Protein AF-A0A5K1AYQ1-F1 (afdb_monomer_lite)

Structure (mmCIF, N/CA/C/O backbone):
data_AF-A0A5K1AYQ1-F1
#
_entry.id   AF-A0A5K1AYQ1-F1
#
loop_
_atom_site.group_PDB
_atom_site.id
_atom_site.type_symbol
_atom_site.label_atom_id
_atom_site.label_alt_id
_atom_site.label_comp_id
_atom_site.label_asym_id
_atom_site.label_entity_id
_atom_site.label_seq_id
_atom_site.pdbx_PDB_ins_code
_atom_site.Cartn_x
_atom_site.Cartn_y
_atom_site.Cartn_z
_atom_site.occupancy
_atom_site.B_iso_or_equiv
_atom_site.auth_seq_id
_atom_site.auth_comp_id
_atom_site.auth_asym_id
_atom_site.auth_atom_id
_atom_site.pdbx_PDB_model_num
ATOM 1 N N . GLU A 1 1 ? -1.027 29.077 8.031 1.00 42.25 1 GLU A N 1
ATOM 2 C CA . GLU A 1 1 ? -2.245 28.344 7.640 1.00 42.25 1 GLU A CA 1
ATOM 3 C C . GLU A 1 1 ? -2.001 26.873 7.946 1.00 42.25 1 GLU A C 1
ATOM 5 O O . GLU A 1 1 ? -1.036 26.312 7.438 1.00 42.25 1 GLU A O 1
ATOM 10 N N . GLU A 1 2 ? -2.736 26.301 8.897 1.00 51.75 2 GLU A N 1
ATOM 11 C CA . GLU A 1 2 ? -2.506 24.935 9.379 1.00 51.75 2 GLU A CA 1
ATOM 12 C C . GLU A 1 2 ? -3.206 23.950 8.435 1.00 51.75 2 GLU A C 1
ATOM 14 O O . GLU A 1 2 ? -4.430 23.939 8.306 1.00 51.75 2 GLU A O 1
ATOM 19 N N . LYS A 1 3 ? -2.416 23.174 7.690 1.00 56.16 3 LYS A N 1
ATOM 20 C CA . LYS A 1 3 ? -2.921 22.235 6.688 1.00 56.16 3 LYS A CA 1
ATOM 21 C C . LYS A 1 3 ? -3.512 21.028 7.415 1.00 56.16 3 LYS A C 1
ATOM 23 O O . LYS A 1 3 ? -2.765 20.155 7.844 1.00 56.16 3 LYS A O 1
ATOM 28 N N . ILE A 1 4 ? -4.839 20.984 7.554 1.00 60.31 4 ILE A N 1
ATOM 29 C CA . ILE A 1 4 ? -5.539 19.833 8.140 1.00 60.31 4 ILE A CA 1
ATOM 30 C C . ILE A 1 4 ? -5.123 18.578 7.350 1.00 60.31 4 ILE A C 1
ATOM 32 O O . ILE A 1 4 ? -5.293 18.555 6.123 1.00 60.31 4 ILE A O 1
ATOM 36 N N . PRO A 1 5 ? -4.538 17.555 7.998 1.00 65.94 5 PRO A N 1
ATOM 37 C CA . PRO A 1 5 ? -4.111 16.354 7.302 1.00 65.94 5 PRO A CA 1
ATOM 38 C C . PRO A 1 5 ? -5.338 15.692 6.679 1.00 65.94 5 PRO A C 1
ATOM 40 O O . PRO A 1 5 ? -6.339 15.454 7.351 1.00 65.94 5 PRO A O 1
ATOM 43 N N . ARG A 1 6 ? -5.279 15.419 5.373 1.00 75.56 6 ARG A N 1
ATOM 44 C CA . ARG A 1 6 ? -6.321 14.647 4.692 1.00 75.56 6 ARG A CA 1
ATOM 45 C C . ARG A 1 6 ? -6.210 13.201 5.183 1.00 75.56 6 ARG A C 1
ATOM 47 O O . ARG A 1 6 ? -5.187 12.581 4.899 1.00 75.56 6 ARG A O 1
ATOM 54 N N . PRO A 1 7 ? -7.208 12.666 5.910 1.00 83.25 7 PRO A N 1
ATOM 55 C CA . PRO A 1 7 ? -7.110 11.323 6.470 1.00 83.25 7 PRO A CA 1
ATOM 56 C C . PRO A 1 7 ? -7.163 10.257 5.373 1.00 83.25 7 PRO A C 1
ATOM 58 O O . PRO A 1 7 ? -6.528 9.227 5.510 1.00 83.25 7 PRO A O 1
ATOM 61 N N . LEU A 1 8 ? -7.855 10.507 4.258 1.00 92.75 8 LEU A N 1
ATOM 62 C CA . LEU A 1 8 ? -7.895 9.607 3.105 1.00 92.75 8 LEU A CA 1
ATOM 63 C C . LEU A 1 8 ? -6.750 9.919 2.129 1.00 92.75 8 LEU A C 1
ATOM 65 O O . LEU A 1 8 ? -6.668 11.038 1.618 1.00 92.75 8 LEU A O 1
ATOM 69 N N . ILE A 1 9 ? -5.916 8.920 1.839 1.00 93.50 9 ILE A N 1
ATOM 70 C CA . ILE A 1 9 ? -4.785 9.014 0.906 1.00 93.50 9 ILE A CA 1
ATOM 71 C C . ILE A 1 9 ? -5.228 8.573 -0.490 1.00 93.50 9 ILE A C 1
ATOM 73 O O . ILE A 1 9 ? -5.065 9.313 -1.460 1.00 93.50 9 ILE A O 1
ATOM 77 N N . TYR A 1 10 ? -5.817 7.378 -0.594 1.00 92.50 10 TYR A N 1
ATOM 78 C CA . TYR A 1 10 ? -6.205 6.788 -1.874 1.00 92.50 10 TYR A CA 1
ATOM 79 C C . TYR A 1 10 ? -7.379 5.817 -1.729 1.00 92.50 10 TYR A C 1
ATOM 81 O O . TYR A 1 10 ? -7.580 5.223 -0.673 1.00 92.50 10 TYR A O 1
ATOM 89 N N . SER A 1 11 ? -8.161 5.637 -2.796 1.00 94.44 11 SER A N 1
ATOM 90 C CA . SER A 1 11 ? -9.247 4.653 -2.868 1.00 94.44 11 SER A CA 1
ATOM 91 C C . SER A 1 11 ? -9.013 3.686 -4.022 1.00 94.44 11 SER A C 1
ATOM 93 O O . SER A 1 11 ? -9.015 4.080 -5.187 1.00 94.44 11 SER A O 1
ATOM 95 N N . TYR A 1 12 ? -8.863 2.409 -3.694 1.00 94.69 12 TYR A N 1
ATOM 96 C CA . TYR A 1 12 ? -8.701 1.327 -4.652 1.00 94.69 12 TYR A CA 1
ATOM 97 C C . TYR A 1 12 ? -10.075 0.839 -5.117 1.00 94.69 12 TYR A C 1
ATOM 99 O O . TYR A 1 12 ? -10.973 0.599 -4.307 1.00 94.69 12 TYR A O 1
ATOM 107 N N . ARG A 1 13 ? -10.247 0.741 -6.440 1.00 94.94 13 ARG A N 1
ATOM 108 C CA . ARG A 1 13 ? -11.504 0.299 -7.074 1.00 94.94 13 ARG A CA 1
ATOM 109 C C . ARG A 1 13 ? -11.323 -0.798 -8.122 1.00 94.94 13 ARG A C 1
ATOM 111 O O . ARG A 1 13 ? -12.274 -1.516 -8.394 1.00 94.94 13 ARG A O 1
ATOM 118 N N . ASN A 1 14 ? -10.127 -0.912 -8.702 1.00 92.62 14 ASN A N 1
ATOM 119 C CA . ASN A 1 14 ? -9.880 -1.793 -9.847 1.00 92.62 14 ASN A CA 1
ATOM 120 C C . ASN A 1 14 ? -9.323 -3.155 -9.412 1.00 92.62 14 ASN A C 1
ATOM 122 O O . ASN A 1 14 ? -9.925 -4.181 -9.695 1.00 92.62 14 ASN A O 1
ATOM 126 N N . ALA A 1 15 ? -8.178 -3.160 -8.719 1.00 89.56 15 ALA A N 1
ATOM 127 C CA . ALA A 1 15 ? -7.506 -4.395 -8.304 1.00 89.56 15 ALA A CA 1
ATOM 128 C C . ALA A 1 15 ? -8.114 -5.005 -7.029 1.00 89.56 15 ALA A C 1
ATOM 130 O O . ALA A 1 15 ? -8.179 -6.220 -6.884 1.00 89.56 15 ALA A O 1
ATOM 131 N N . PHE A 1 16 ? -8.568 -4.158 -6.106 1.00 88.50 16 PHE A N 1
ATOM 132 C CA . PHE A 1 16 ? -9.272 -4.554 -4.891 1.00 88.50 16 PHE A CA 1
ATOM 133 C C . PHE A 1 16 ? -10.156 -3.402 -4.406 1.00 88.50 16 PHE A C 1
ATOM 135 O O . PHE A 1 16 ? -9.934 -2.245 -4.769 1.00 88.50 16 PHE A O 1
ATOM 142 N N . SER A 1 17 ? -11.160 -3.726 -3.591 1.00 94.75 17 SER A N 1
ATOM 143 C CA . SER A 1 17 ? -12.060 -2.751 -2.970 1.00 94.75 17 SER A CA 1
ATOM 144 C C . SER A 1 17 ? -11.519 -2.350 -1.600 1.00 94.75 17 SER A C 1
ATOM 146 O O . SER A 1 17 ? -11.619 -3.120 -0.647 1.00 94.75 17 SER A O 1
ATOM 148 N N . GLY A 1 18 ? -10.953 -1.148 -1.488 1.00 95.06 18 GLY A N 1
ATOM 149 C CA . GLY A 1 18 ? -10.360 -0.671 -0.238 1.00 95.06 18 GLY A CA 1
ATOM 150 C C . GLY A 1 18 ? -9.840 0.760 -0.321 1.00 95.06 18 GLY A C 1
ATOM 151 O O . GLY A 1 18 ? -10.017 1.446 -1.327 1.00 95.06 18 GLY A O 1
ATOM 152 N N . PHE A 1 19 ? -9.188 1.231 0.740 1.00 94.94 19 PHE A N 1
ATOM 153 C CA . PHE A 1 19 ? -8.587 2.563 0.785 1.00 94.94 19 PHE A CA 1
ATOM 154 C C . PHE A 1 19 ? -7.337 2.591 1.670 1.00 94.94 19 PHE A C 1
ATOM 156 O O . PHE A 1 19 ? -7.221 1.797 2.599 1.00 94.94 19 PHE A O 1
ATOM 163 N N . ALA A 1 20 ? -6.436 3.530 1.382 1.00 94.94 20 ALA A N 1
ATOM 164 C CA . ALA A 1 20 ? -5.306 3.885 2.236 1.00 94.94 20 ALA A CA 1
ATOM 165 C C . ALA A 1 20 ? -5.626 5.192 2.971 1.00 94.94 20 ALA A C 1
ATOM 167 O O . ALA A 1 20 ? -6.154 6.135 2.368 1.00 94.94 20 ALA A O 1
ATOM 168 N N . ALA A 1 21 ? -5.335 5.248 4.269 1.00 95.19 21 ALA A N 1
ATOM 169 C CA . ALA A 1 21 ? -5.656 6.387 5.118 1.00 95.19 21 ALA A CA 1
ATOM 170 C C . ALA A 1 21 ? -4.651 6.548 6.266 1.00 95.19 21 ALA A C 1
ATOM 172 O O . ALA A 1 21 ? -4.153 5.559 6.798 1.00 95.19 21 ALA A O 1
ATOM 173 N N . HIS A 1 22 ? -4.412 7.790 6.685 1.00 95.06 22 HIS A N 1
ATOM 174 C CA . HIS A 1 22 ? -3.766 8.078 7.961 1.00 95.06 22 HIS A CA 1
ATOM 175 C C . HIS A 1 22 ? -4.788 7.913 9.081 1.00 95.06 22 HIS A C 1
ATOM 177 O O . HIS A 1 22 ? -5.779 8.642 9.137 1.00 95.06 22 HIS A O 1
ATOM 183 N N . LEU A 1 23 ? -4.531 6.951 9.960 1.00 93.69 23 LEU A N 1
ATOM 184 C CA . LEU A 1 23 ? -5.380 6.609 11.091 1.00 93.69 23 LEU A C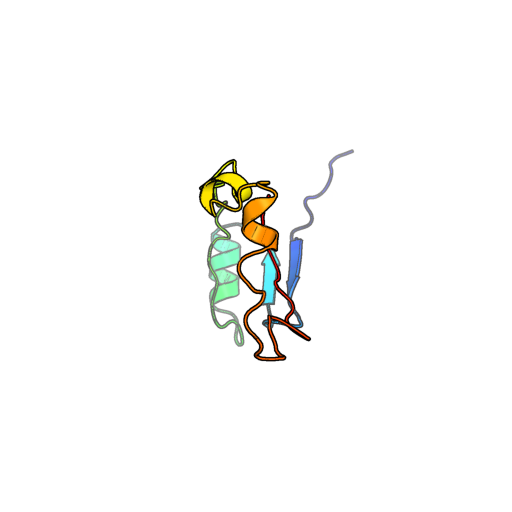A 1
ATOM 185 C C . LEU A 1 23 ? -4.498 6.425 12.321 1.00 93.69 23 LEU A C 1
ATOM 187 O O . LEU A 1 23 ? -3.400 5.875 12.231 1.00 93.69 23 LEU A O 1
ATOM 191 N N . SER A 1 24 ? -4.998 6.842 13.475 1.00 95.25 24 SER A N 1
ATOM 192 C CA . SER A 1 24 ? -4.454 6.389 14.751 1.00 95.25 24 SER A CA 1
ATOM 193 C C . SER A 1 24 ? -4.716 4.892 14.951 1.00 95.25 24 SER A C 1
ATOM 195 O O . SER A 1 24 ? -5.616 4.304 14.343 1.00 95.25 24 SER A O 1
ATOM 197 N N . GLU A 1 25 ? -3.961 4.261 15.849 1.00 95.56 25 GLU A N 1
ATOM 198 C CA . GLU A 1 25 ? -4.144 2.840 16.172 1.00 95.56 25 GLU A CA 1
ATOM 199 C C . GLU A 1 25 ? -5.570 2.530 16.655 1.00 95.56 25 GLU A C 1
ATOM 201 O O . GLU A 1 25 ? -6.147 1.496 16.309 1.00 95.56 25 GLU A O 1
ATOM 206 N N . THR A 1 26 ? -6.175 3.446 17.416 1.00 97.19 26 THR A N 1
ATOM 207 C CA . THR A 1 26 ? -7.542 3.294 17.927 1.00 97.19 26 THR A CA 1
ATOM 208 C C . THR A 1 26 ? -8.579 3.382 16.809 1.00 97.19 26 THR A C 1
ATOM 210 O O . THR A 1 26 ? -9.518 2.582 16.784 1.00 97.19 26 THR A O 1
ATOM 213 N N . GLU A 1 27 ? -8.402 4.294 15.851 1.00 95.75 27 GLU A N 1
ATOM 214 C CA . GLU A 1 27 ? -9.258 4.403 14.666 1.00 95.75 27 GLU A CA 1
ATOM 215 C C . GLU A 1 27 ? -9.130 3.174 13.762 1.00 95.75 27 GLU A C 1
ATOM 217 O O . GLU A 1 27 ? -10.146 2.622 13.331 1.00 95.75 27 GLU A O 1
ATOM 222 N N . ALA A 1 28 ? -7.905 2.695 13.527 1.00 96.50 28 ALA A N 1
ATOM 223 C CA . ALA A 1 28 ? -7.653 1.481 12.755 1.00 96.50 28 ALA A CA 1
ATOM 224 C C . ALA A 1 28 ? -8.328 0.257 13.400 1.00 96.50 28 ALA A C 1
ATOM 226 O O . ALA A 1 28 ? -9.040 -0.491 12.724 1.00 96.50 28 ALA A O 1
ATOM 227 N N . ALA A 1 29 ? -8.201 0.096 14.722 1.00 97.44 29 ALA A N 1
ATOM 228 C CA . ALA A 1 29 ? -8.851 -0.980 15.469 1.00 97.44 29 ALA A CA 1
ATOM 229 C C . ALA A 1 29 ? -10.387 -0.875 15.464 1.00 97.44 29 ALA A C 1
ATOM 231 O O . ALA A 1 29 ? -11.081 -1.895 15.473 1.00 97.44 29 ALA A O 1
ATOM 232 N N . ALA A 1 30 ? -10.938 0.342 15.450 1.00 97.50 30 ALA A N 1
ATOM 233 C CA . ALA A 1 30 ? -12.376 0.560 15.330 1.00 97.50 30 ALA A CA 1
ATOM 234 C C . ALA A 1 30 ? -12.891 0.210 13.925 1.00 97.50 30 ALA A C 1
ATOM 236 O O . ALA A 1 30 ? -13.941 -0.422 13.794 1.00 97.50 30 ALA A O 1
ATOM 237 N N . ILE A 1 31 ? -12.151 0.577 12.874 1.00 96.12 31 ILE A N 1
ATOM 238 C CA . ILE A 1 31 ? -12.495 0.255 11.482 1.00 96.12 31 ILE A CA 1
ATOM 239 C C . ILE A 1 31 ? -12.413 -1.249 11.231 1.00 96.12 31 ILE A C 1
ATOM 241 O O . ILE A 1 31 ? -13.325 -1.793 10.617 1.00 96.12 3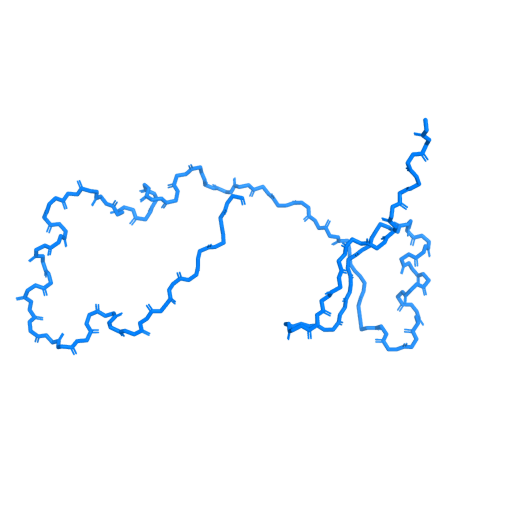1 ILE A O 1
ATOM 245 N N . ALA A 1 32 ? -11.404 -1.937 11.771 1.00 97.06 32 ALA A N 1
ATOM 246 C CA . ALA A 1 32 ? -11.251 -3.388 11.635 1.00 97.06 32 ALA A CA 1
ATOM 247 C C . ALA A 1 32 ? -12.466 -4.191 12.141 1.00 97.06 32 ALA A C 1
ATOM 249 O O . ALA A 1 32 ? -12.681 -5.320 11.715 1.00 97.06 32 ALA A O 1
ATOM 250 N N . LYS A 1 33 ? -13.279 -3.611 13.035 1.00 97.75 33 LYS A N 1
ATOM 251 C CA . LYS A 1 33 ? -14.495 -4.235 13.585 1.00 97.75 33 LYS A CA 1
ATOM 252 C C . LYS A 1 33 ? -15.764 -3.917 12.789 1.00 97.75 33 LYS A C 1
ATOM 254 O O . LYS A 1 33 ? -16.832 -4.427 13.130 1.00 97.75 33 LYS A O 1
ATOM 259 N N . LYS A 1 34 ? -15.701 -3.043 11.778 1.00 97.44 34 LYS A N 1
ATOM 260 C CA . LYS A 1 34 ? -16.883 -2.658 10.997 1.00 97.44 34 LYS A CA 1
ATOM 261 C C . LYS A 1 34 ? -17.315 -3.808 10.076 1.00 97.44 34 LYS A C 1
ATOM 263 O O . LYS A 1 34 ? -16.469 -4.394 9.402 1.00 97.44 34 LYS A O 1
ATOM 268 N N . PRO A 1 35 ? -18.626 -4.095 9.976 1.00 97.62 35 PRO A N 1
ATOM 269 C CA . PRO A 1 35 ? -19.137 -5.044 8.994 1.00 97.62 35 PRO A CA 1
ATOM 270 C C . PRO A 1 35 ? -18.679 -4.679 7.577 1.00 97.62 35 PRO A C 1
ATOM 272 O O . PRO A 1 35 ? -18.749 -3.516 7.182 1.00 97.62 35 PRO A O 1
ATOM 275 N N . GLY A 1 36 ? -18.214 -5.673 6.821 1.00 95.12 36 GLY A N 1
ATOM 276 C CA . GLY A 1 36 ? -17.720 -5.493 5.452 1.00 95.12 36 GLY A CA 1
ATOM 277 C C . GLY A 1 36 ? -16.234 -5.137 5.336 1.00 95.12 3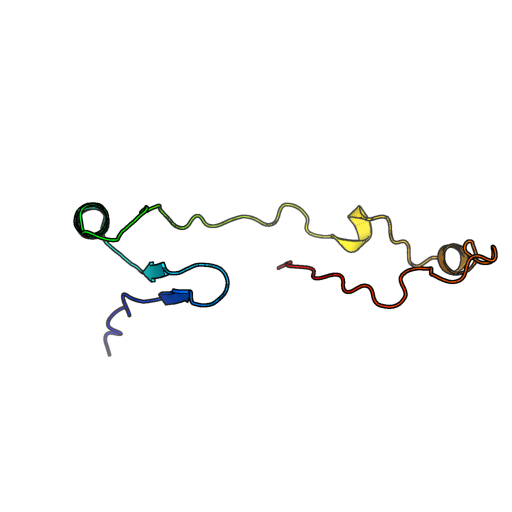6 GLY A C 1
ATOM 278 O O . GLY A 1 36 ? -15.706 -5.156 4.227 1.00 95.12 36 GLY A O 1
ATOM 279 N N . VAL A 1 37 ? -15.537 -4.866 6.445 1.00 96.81 37 VAL A N 1
ATOM 280 C CA . VAL A 1 37 ? -14.073 -4.742 6.444 1.00 96.81 37 VAL A CA 1
ATOM 281 C C . VAL A 1 37 ? -13.458 -6.134 6.541 1.00 96.81 37 VAL A C 1
ATOM 283 O O . VAL A 1 37 ? -13.672 -6.846 7.517 1.00 96.81 37 VAL A O 1
ATOM 286 N N . VAL A 1 38 ? -12.706 -6.525 5.511 1.00 96.50 38 VAL A N 1
ATOM 287 C CA . VAL A 1 38 ? -12.062 -7.847 5.445 1.00 96.50 38 VAL A CA 1
ATOM 288 C C . VAL A 1 38 ? -10.773 -7.878 6.268 1.00 96.50 38 VAL A C 1
ATOM 290 O O . VAL A 1 38 ? -10.526 -8.834 6.996 1.00 96.50 38 VAL A O 1
ATOM 293 N N . SER A 1 39 ? -9.954 -6.828 6.178 1.00 95.31 39 SER A N 1
ATOM 294 C CA . SER A 1 39 ? -8.685 -6.716 6.901 1.00 95.31 39 SER A CA 1
ATOM 295 C C . SER A 1 39 ? -8.236 -5.261 7.007 1.00 95.31 39 SER A C 1
ATOM 297 O O . SER A 1 39 ? -8.511 -4.464 6.111 1.00 95.31 39 SER A O 1
ATOM 299 N N . VAL A 1 40 ? -7.488 -4.944 8.063 1.00 96.75 40 VAL A N 1
ATOM 300 C CA . VAL A 1 40 ? -6.775 -3.671 8.232 1.00 96.75 40 VAL A C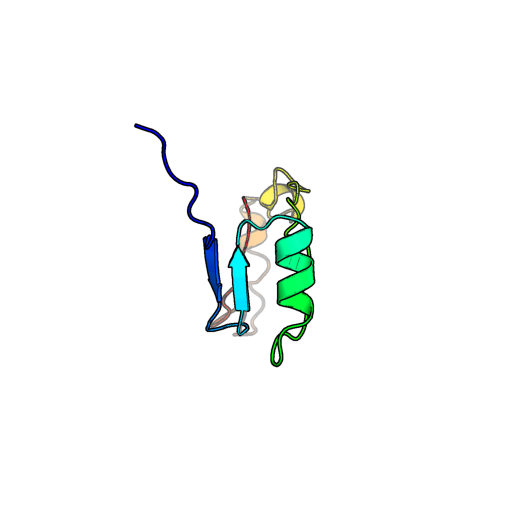A 1
ATOM 301 C C . VAL A 1 40 ? -5.337 -3.999 8.608 1.00 96.75 40 VAL A C 1
ATOM 303 O O . VAL A 1 40 ? -5.113 -4.804 9.510 1.00 96.75 40 VAL A O 1
ATOM 306 N N . PHE A 1 41 ? -4.376 -3.396 7.918 1.00 95.75 41 PHE A N 1
ATOM 307 C CA . PHE A 1 41 ? -2.951 -3.585 8.171 1.00 95.75 41 PHE A CA 1
ATOM 308 C C . PHE A 1 41 ? -2.196 -2.263 7.969 1.00 95.75 41 PHE A C 1
ATOM 310 O O . PHE A 1 41 ? -2.667 -1.417 7.204 1.00 95.75 41 PHE A O 1
ATOM 317 N N . PRO A 1 42 ? -1.060 -2.058 8.663 1.00 95.50 42 PRO A N 1
ATOM 318 C CA . PRO A 1 42 ? -0.190 -0.912 8.417 1.00 95.50 42 PRO A CA 1
ATOM 319 C C . PRO A 1 42 ? 0.341 -0.933 6.983 1.00 95.50 42 PRO A C 1
ATOM 321 O O . PRO A 1 42 ? 0.669 -2.006 6.483 1.00 95.50 42 PRO A O 1
ATOM 324 N N . ASP A 1 43 ? 0.451 0.236 6.357 1.00 93.62 43 ASP A N 1
ATOM 325 C CA . ASP A 1 43 ? 1.095 0.403 5.051 1.00 93.62 43 ASP A CA 1
ATOM 326 C C . ASP A 1 43 ? 2.612 0.586 5.258 1.00 93.62 43 ASP A C 1
ATOM 328 O O . ASP A 1 43 ? 3.023 1.613 5.811 1.00 93.62 43 ASP A O 1
ATOM 332 N N . PRO A 1 44 ? 3.453 -0.419 4.945 1.00 92.50 44 PRO A N 1
ATOM 333 C CA . PRO A 1 44 ? 4.886 -0.336 5.186 1.00 92.50 44 PRO A CA 1
ATOM 334 C C . PRO A 1 44 ? 5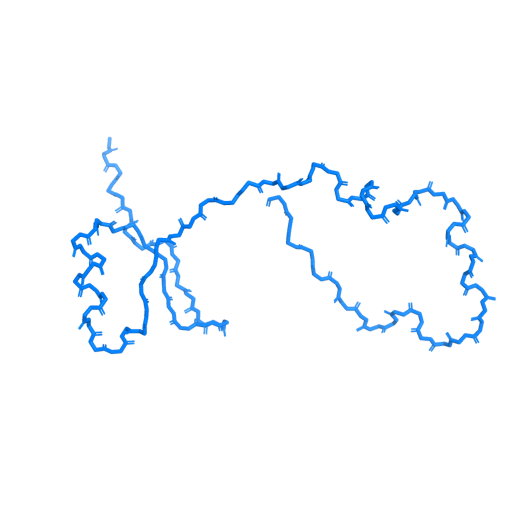.589 0.473 4.092 1.00 92.50 44 PRO A C 1
ATOM 336 O O . PRO A 1 44 ? 5.249 0.402 2.913 1.00 92.50 44 PRO A O 1
ATOM 339 N N . VAL A 1 45 ? 6.647 1.183 4.477 1.00 88.75 45 VAL A N 1
ATOM 340 C CA . VAL A 1 45 ? 7.590 1.761 3.514 1.00 88.75 45 VAL A CA 1
ATOM 341 C C . VAL A 1 45 ? 8.574 0.673 3.095 1.00 88.75 45 VAL A C 1
ATOM 343 O O . VAL A 1 45 ? 9.182 0.024 3.948 1.00 88.75 45 VAL A O 1
ATOM 346 N N . PHE A 1 46 ? 8.717 0.468 1.788 1.00 86.12 46 PHE A N 1
ATOM 347 C CA . PHE A 1 46 ? 9.689 -0.460 1.217 1.00 86.12 46 PHE A CA 1
ATOM 348 C C . PHE A 1 46 ? 10.922 0.297 0.724 1.00 86.12 46 PHE A C 1
ATOM 350 O O . PHE A 1 46 ? 10.804 1.370 0.138 1.00 86.12 46 PHE A O 1
ATOM 357 N N . GLU A 1 47 ? 12.098 -0.285 0.949 1.00 85.50 47 GLU A N 1
ATOM 358 C CA . GLU A 1 47 ? 13.378 0.251 0.484 1.00 85.50 47 GLU A CA 1
ATOM 359 C C . GLU A 1 47 ? 13.760 -0.366 -0.866 1.00 85.50 47 GLU A C 1
ATOM 361 O O . GLU A 1 47 ? 13.502 -1.545 -1.124 1.00 85.50 47 GLU A O 1
ATOM 366 N N . LEU A 1 48 ? 14.423 0.413 -1.725 1.00 84.69 48 LEU A N 1
ATOM 367 C CA . LEU A 1 48 ? 14.925 -0.088 -3.005 1.00 84.69 48 LEU A CA 1
ATOM 368 C C . LEU A 1 48 ? 16.016 -1.140 -2.772 1.00 84.69 48 LEU A C 1
ATOM 370 O O . LEU A 1 48 ? 17.076 -0.854 -2.216 1.00 84.69 48 LEU A O 1
ATOM 374 N N . HIS A 1 49 ? 15.778 -2.367 -3.238 1.00 79.12 49 HIS A N 1
ATOM 375 C CA . HIS A 1 49 ? 16.730 -3.473 -3.082 1.00 79.12 49 HIS A CA 1
ATOM 376 C C . HIS A 1 49 ? 17.898 -3.414 -4.077 1.00 79.12 49 HIS A C 1
ATOM 378 O O . HIS A 1 49 ? 18.960 -3.981 -3.820 1.00 79.12 49 HIS A O 1
ATOM 384 N N . THR A 1 50 ? 17.726 -2.736 -5.212 1.00 70.31 50 THR A N 1
ATOM 385 C CA . THR A 1 50 ? 18.753 -2.608 -6.249 1.00 70.31 50 THR A CA 1
ATOM 386 C C . THR A 1 50 ? 18.752 -1.198 -6.813 1.00 70.31 50 THR A C 1
ATOM 388 O O . THR A 1 50 ? 17.714 -0.695 -7.217 1.00 70.31 50 THR A O 1
ATOM 391 N N . THR A 1 51 ? 19.921 -0.567 -6.907 1.00 67.81 51 THR A N 1
ATOM 392 C CA . THR A 1 51 ? 20.060 0.773 -7.506 1.00 67.81 51 THR A CA 1
ATOM 393 C C . THR A 1 51 ? 20.286 0.741 -9.020 1.00 67.81 51 THR A C 1
ATOM 395 O O . THR A 1 51 ? 20.379 1.795 -9.643 1.00 67.81 51 THR A O 1
ATOM 398 N N . ARG A 1 52 ? 20.435 -0.454 -9.620 1.00 65.25 52 ARG A N 1
ATOM 399 C CA . ARG A 1 52 ? 20.820 -0.648 -11.031 1.00 65.25 52 ARG A CA 1
ATOM 400 C C . ARG A 1 52 ? 20.140 -1.874 -11.650 1.00 65.25 52 ARG A C 1
ATOM 402 O O . ARG A 1 52 ? 20.796 -2.868 -11.952 1.00 65.25 52 ARG A O 1
ATOM 409 N N . SER A 1 53 ? 18.821 -1.801 -11.827 1.00 67.44 53 SER A N 1
ATOM 410 C CA . SER A 1 53 ? 17.989 -2.891 -12.366 1.00 67.44 53 SER A CA 1
ATOM 411 C C . SER A 1 53 ? 18.485 -3.401 -13.731 1.00 67.44 53 SER A C 1
ATOM 413 O O . SER A 1 53 ? 18.535 -4.607 -13.955 1.00 67.44 53 SER A O 1
ATOM 415 N N . TRP A 1 54 ? 18.960 -2.511 -14.610 1.00 67.50 54 TRP A N 1
ATOM 416 C CA . TRP A 1 54 ? 19.507 -2.878 -15.926 1.00 67.50 54 TRP A CA 1
ATOM 417 C C . TRP A 1 54 ? 20.843 -3.632 -15.848 1.00 67.50 54 TRP A C 1
ATOM 419 O O . TRP A 1 54 ? 21.010 -4.649 -16.520 1.00 67.50 54 TRP A O 1
ATOM 429 N N . ASP A 1 55 ? 21.758 -3.187 -14.977 1.00 63.84 55 ASP A N 1
ATOM 430 C CA . ASP A 1 55 ? 23.033 -3.878 -14.739 1.00 63.84 55 ASP A CA 1
ATOM 431 C C . ASP A 1 55 ? 22.797 -5.260 -14.098 1.00 63.84 55 ASP A C 1
ATOM 433 O O . ASP A 1 55 ? 23.470 -6.230 -14.445 1.00 63.84 55 ASP A O 1
ATOM 437 N N . PHE A 1 56 ? 21.826 -5.370 -13.177 1.00 64.88 56 PHE A N 1
ATOM 438 C CA . PHE A 1 56 ? 21.458 -6.629 -12.515 1.00 64.88 56 PHE A CA 1
ATOM 439 C C . PHE A 1 56 ? 20.924 -7.673 -13.497 1.00 64.88 56 PHE A C 1
ATOM 441 O O . PHE A 1 56 ? 21.305 -8.840 -13.423 1.00 64.88 56 PHE A O 1
ATOM 448 N N . LEU A 1 57 ? 20.078 -7.254 -14.441 1.00 66.44 57 LEU A N 1
ATOM 449 C CA . LEU A 1 57 ? 19.547 -8.138 -15.478 1.00 66.44 57 LEU A CA 1
ATOM 450 C C . LEU A 1 57 ? 20.618 -8.573 -16.492 1.00 66.44 57 LEU A C 1
ATOM 452 O O . LEU A 1 57 ? 20.304 -9.349 -17.391 1.00 66.44 57 LEU A O 1
ATOM 456 N N . GLN A 1 58 ? 21.860 -8.076 -16.367 1.00 61.53 58 GLN A N 1
ATOM 457 C CA . GLN A 1 58 ? 22.946 -8.280 -17.329 1.00 61.53 58 GLN A CA 1
ATOM 458 C C . GLN A 1 58 ? 22.490 -8.001 -18.765 1.00 61.53 58 GLN A C 1
ATOM 460 O O . GLN A 1 58 ? 22.996 -8.595 -19.719 1.00 61.53 58 GLN A O 1
ATOM 465 N N . VAL A 1 59 ? 21.539 -7.072 -18.925 1.00 59.59 59 VAL A N 1
ATOM 466 C CA . VAL A 1 59 ? 21.138 -6.547 -20.228 1.00 59.59 59 VAL A CA 1
ATOM 467 C C . VAL A 1 59 ? 22.242 -5.581 -20.631 1.00 59.59 59 VAL A C 1
ATOM 469 O O . VAL A 1 59 ? 22.145 -4.364 -20.494 1.00 59.59 59 VAL A O 1
ATOM 472 N N . GLY A 1 60 ? 23.369 -6.163 -21.029 1.00 53.41 60 GLY A N 1
ATOM 473 C CA . GLY A 1 60 ? 24.494 -5.438 -21.572 1.00 53.41 60 GLY A CA 1
ATOM 474 C C . GLY A 1 60 ? 24.056 -4.757 -22.857 1.00 53.41 60 GLY A C 1
ATOM 475 O O . GLY A 1 60 ? 23.508 -5.393 -23.756 1.00 53.41 60 GLY A O 1
ATOM 476 N N . VAL A 1 61 ? 24.334 -3.461 -22.957 1.00 53.06 61 VAL A N 1
ATOM 477 C CA . VAL A 1 61 ? 24.353 -2.738 -24.229 1.00 53.06 61 VAL A CA 1
ATOM 478 C C . VAL A 1 61 ? 25.588 -3.214 -25.003 1.00 53.06 61 VAL A C 1
ATOM 480 O O . VAL A 1 61 ? 26.564 -2.486 -25.150 1.00 53.06 61 VAL A O 1
ATOM 483 N N . SER A 1 62 ? 25.605 -4.479 -25.416 1.00 52.91 62 SER A N 1
ATOM 484 C CA . SER A 1 62 ? 26.549 -4.980 -26.407 1.00 52.91 62 SER A CA 1
ATOM 485 C C . SER A 1 62 ? 25.787 -5.241 -27.699 1.00 52.91 62 SER A C 1
ATOM 487 O O . SER A 1 62 ? 24.718 -5.853 -27.701 1.00 52.91 62 SER A O 1
ATOM 489 N N . GLU A 1 63 ? 26.346 -4.753 -28.806 1.00 52.19 63 GLU A N 1
ATOM 490 C CA . GLU A 1 63 ? 25.852 -4.985 -30.171 1.00 52.19 63 GLU A CA 1
ATOM 491 C C . GLU A 1 63 ? 25.572 -6.479 -30.436 1.00 52.19 63 GLU A C 1
ATOM 493 O O . GLU A 1 63 ? 24.634 -6.819 -31.152 1.00 52.19 63 GLU A O 1
ATOM 498 N N . ASP A 1 64 ? 26.299 -7.378 -29.766 1.00 49.53 64 ASP A N 1
ATOM 499 C CA . ASP A 1 64 ? 26.211 -8.829 -29.951 1.00 49.53 64 ASP A CA 1
ATOM 500 C C . ASP A 1 64 ? 24.946 -9.491 -29.367 1.00 49.53 64 ASP A C 1
ATOM 502 O O . ASP A 1 64 ? 24.536 -10.555 -29.842 1.00 49.53 64 ASP A O 1
ATOM 506 N N . VAL A 1 65 ? 24.273 -8.889 -28.375 1.00 51.72 65 VAL A N 1
ATOM 507 C CA . VAL A 1 65 ? 23.030 -9.464 -27.805 1.00 51.72 65 VAL A CA 1
ATOM 508 C C . VAL A 1 65 ? 21.858 -9.327 -28.784 1.00 51.72 65 VAL A C 1
ATOM 510 O O . VAL A 1 65 ? 20.972 -10.182 -28.808 1.00 51.72 65 VAL A O 1
ATOM 513 N N . TYR A 1 66 ? 21.893 -8.329 -29.672 1.00 50.78 66 TYR A N 1
ATOM 514 C CA . TYR A 1 66 ? 20.873 -8.124 -30.705 1.00 50.78 66 TYR A CA 1
ATOM 515 C C . TYR A 1 66 ? 20.972 -9.110 -31.879 1.00 50.78 66 TYR A C 1
ATOM 517 O O . TYR A 1 66 ? 20.019 -9.236 -32.647 1.00 50.78 66 TYR A O 1
ATOM 525 N N . HIS A 1 67 ? 22.090 -9.832 -32.024 1.00 45.53 67 HIS A N 1
ATOM 526 C CA . HIS A 1 67 ? 22.358 -10.666 -33.202 1.00 45.53 67 HIS A CA 1
ATOM 527 C C . HIS A 1 67 ? 22.208 -12.181 -32.984 1.00 45.53 67 HIS A C 1
ATOM 529 O O . HIS A 1 67 ? 22.171 -12.928 -33.966 1.00 45.53 67 HIS A O 1
ATOM 535 N N . SER A 1 68 ? 22.044 -12.660 -31.744 1.00 45.28 68 SER A N 1
ATOM 536 C CA . SER A 1 68 ? 21.946 -14.109 -31.471 1.00 45.28 68 SER A CA 1
ATOM 537 C C . SER A 1 68 ? 20.539 -14.718 -31.590 1.00 45.28 68 SER A C 1
ATOM 539 O O . SER A 1 68 ? 20.395 -15.930 -31.463 1.00 45.28 68 SER A O 1
ATOM 541 N N . SER A 1 69 ? 19.506 -13.933 -31.914 1.00 49.16 69 SER A N 1
ATOM 542 C CA . SER A 1 69 ? 18.142 -14.440 -32.159 1.00 49.16 69 SER A CA 1
ATOM 543 C C . SER A 1 69 ? 17.770 -14.534 -33.643 1.00 49.16 69 SER A C 1
ATOM 545 O O . SER A 1 69 ? 16.596 -14.618 -33.996 1.00 49.16 69 SER A O 1
ATOM 547 N N . SER A 1 70 ? 18.766 -14.585 -34.532 1.00 53.00 70 SER A N 1
ATOM 548 C CA . SER A 1 70 ? 18.573 -14.900 -35.955 1.00 53.00 70 SER A CA 1
ATOM 549 C C . SER A 1 70 ? 18.424 -16.411 -36.215 1.00 53.00 70 SER A C 1
ATOM 551 O O . SER A 1 70 ? 18.917 -16.936 -37.209 1.00 53.00 70 SER A O 1
ATOM 553 N N . SER A 1 71 ? 17.712 -17.123 -35.337 1.00 51.25 71 SER A N 1
ATOM 554 C CA . SER A 1 71 ? 17.189 -18.462 -35.616 1.00 51.25 71 SER A CA 1
ATOM 555 C C . SER A 1 71 ? 15.661 -18.426 -35.617 1.00 51.25 71 SER A C 1
ATOM 557 O O . SER A 1 71 ? 14.983 -18.476 -34.596 1.00 51.25 71 SER A O 1
ATOM 559 N N . GLU A 1 72 ? 15.153 -18.268 -36.834 1.00 54.09 72 GLU A N 1
ATOM 560 C CA . GLU A 1 72 ? 13.838 -18.639 -37.355 1.00 54.09 72 GLU A CA 1
ATOM 561 C C . GLU A 1 72 ? 12.914 -19.419 -36.394 1.00 54.09 72 GLU A C 1
ATOM 563 O O . GLU A 1 72 ? 12.735 -20.630 -36.490 1.00 54.09 72 GLU A O 1
ATOM 568 N N . SER A 1 73 ? 12.236 -18.703 -35.500 1.00 51.28 73 SER A N 1
ATOM 569 C CA . SER A 1 73 ? 10.879 -19.044 -35.076 1.00 51.28 73 SER A CA 1
ATOM 570 C C . SER A 1 73 ? 10.141 -17.745 -34.760 1.00 51.28 73 SER A C 1
ATOM 572 O O . SER A 1 73 ? 10.559 -16.911 -33.961 1.00 51.28 73 SER A O 1
ATOM 574 N N . SER A 1 74 ? 9.082 -17.505 -35.515 1.00 55.41 74 SER A N 1
ATOM 575 C CA . SER A 1 74 ? 8.390 -16.229 -35.652 1.00 55.41 74 SER A CA 1
ATOM 576 C C . SER A 1 74 ? 7.464 -15.912 -34.469 1.00 55.41 74 SER A C 1
ATOM 578 O O . SER A 1 74 ? 6.250 -15.853 -34.656 1.00 55.41 74 SER A O 1
ATOM 580 N N . SER A 1 75 ? 8.009 -15.708 -33.262 1.00 59.59 75 SER A N 1
ATOM 581 C CA . SER A 1 75 ? 7.265 -15.115 -32.130 1.00 59.59 75 SER A CA 1
ATOM 582 C C . SER A 1 75 ? 8.153 -14.613 -30.973 1.00 59.59 75 SER A C 1
ATOM 584 O O . SER A 1 75 ? 7.814 -14.813 -29.807 1.00 59.59 75 SER A O 1
ATOM 586 N N . SER A 1 76 ? 9.291 -13.969 -31.259 1.00 64.44 76 SER A N 1
ATOM 587 C CA . SER A 1 76 ? 10.254 -13.438 -30.267 1.00 64.44 76 SER A CA 1
ATOM 588 C C . SER A 1 76 ? 9.722 -12.255 -29.431 1.00 64.44 76 SER A C 1
ATOM 590 O O . SER A 1 76 ? 10.260 -11.153 -29.490 1.00 64.44 76 SER A O 1
ATOM 592 N N . GLY A 1 77 ? 8.653 -12.461 -28.659 1.00 65.06 77 GLY A N 1
ATOM 593 C CA . GLY A 1 77 ? 8.048 -11.444 -27.789 1.00 65.06 77 GLY A CA 1
ATOM 594 C C . GLY A 1 77 ? 7.020 -10.535 -28.468 1.00 65.06 77 GLY A C 1
ATOM 595 O O . GLY A 1 77 ? 6.596 -9.549 -27.866 1.00 65.06 77 GLY A O 1
ATOM 596 N N . ALA A 1 78 ? 6.599 -10.856 -29.697 1.00 78.19 78 ALA A N 1
ATOM 597 C CA . ALA A 1 78 ? 5.488 -10.160 -30.345 1.00 78.19 78 ALA A CA 1
ATOM 598 C C . ALA A 1 78 ? 4.246 -10.175 -29.428 1.00 78.19 78 ALA A C 1
ATOM 600 O O . ALA A 1 78 ? 3.949 -11.190 -28.798 1.00 78.19 78 ALA A O 1
ATOM 601 N N . ASP A 1 79 ? 3.573 -9.028 -29.314 1.00 82.44 79 ASP A N 1
ATOM 602 C CA . ASP A 1 79 ? 2.383 -8.799 -28.479 1.00 82.44 79 ASP A CA 1
ATOM 603 C C . ASP A 1 79 ? 2.563 -8.975 -26.954 1.00 82.44 79 ASP A C 1
ATOM 605 O O . ASP A 1 79 ? 1.583 -9.051 -26.211 1.00 82.44 79 ASP A O 1
ATOM 609 N N . THR A 1 80 ? 3.802 -8.991 -26.446 1.00 85.12 80 THR A N 1
ATOM 610 C CA . THR A 1 80 ? 4.077 -9.055 -24.998 1.00 85.12 80 THR A CA 1
ATOM 611 C C . THR A 1 80 ? 4.270 -7.663 -24.393 1.00 85.12 80 THR A C 1
ATOM 613 O O . THR A 1 80 ? 5.067 -6.867 -24.885 1.00 85.12 80 THR A O 1
ATOM 616 N N . ILE A 1 81 ? 3.592 -7.380 -23.275 1.00 86.75 81 ILE A N 1
ATOM 617 C CA . ILE A 1 81 ? 3.782 -6.153 -22.484 1.00 86.75 81 ILE A CA 1
ATOM 618 C C . ILE A 1 81 ? 4.486 -6.508 -21.172 1.00 86.75 81 ILE A C 1
ATOM 620 O O . ILE A 1 81 ? 3.982 -7.321 -20.398 1.00 86.75 81 ILE A O 1
ATOM 624 N N . ILE A 1 82 ? 5.624 -5.864 -20.903 1.00 85.81 82 ILE A N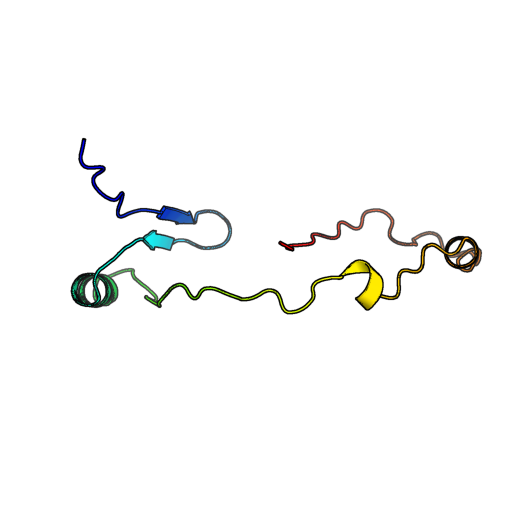 1
ATOM 625 C CA . ILE A 1 82 ? 6.364 -5.987 -19.640 1.00 85.81 82 ILE A CA 1
ATOM 626 C C . ILE A 1 82 ? 6.164 -4.698 -18.838 1.00 85.81 82 ILE A C 1
ATOM 628 O O . ILE A 1 82 ? 6.633 -3.633 -19.234 1.00 85.81 82 ILE A O 1
ATOM 632 N N . GLY A 1 83 ? 5.447 -4.792 -17.717 1.00 85.94 83 GLY A N 1
ATOM 633 C CA . GLY A 1 83 ? 5.296 -3.697 -16.759 1.00 85.94 83 GLY A CA 1
ATOM 634 C C . GLY A 1 83 ? 6.386 -3.761 -15.695 1.00 85.94 83 GLY A C 1
ATOM 635 O O . GLY A 1 83 ? 6.515 -4.775 -15.013 1.00 85.94 83 GLY A O 1
ATOM 636 N N . ILE A 1 84 ? 7.152 -2.683 -15.545 1.00 84.06 84 ILE A N 1
ATOM 637 C CA . ILE A 1 84 ? 8.199 -2.552 -14.528 1.00 84.06 84 ILE A CA 1
ATOM 638 C C . ILE A 1 84 ? 7.732 -1.499 -13.519 1.00 84.06 84 ILE A C 1
ATOM 640 O O . ILE A 1 84 ? 7.461 -0.360 -13.894 1.00 84.06 84 ILE A O 1
ATOM 644 N N . LEU A 1 85 ? 7.601 -1.904 -12.255 1.00 82.19 85 LEU A N 1
ATOM 645 C CA . LEU A 1 85 ? 7.326 -1.025 -11.118 1.00 82.19 85 LEU A CA 1
ATOM 646 C C . LEU A 1 85 ? 8.649 -0.842 -10.372 1.00 82.19 85 LEU A C 1
ATOM 648 O O . LEU A 1 85 ? 9.087 -1.754 -9.674 1.00 82.19 85 LEU A O 1
ATOM 652 N N . ASP A 1 86 ? 9.297 0.296 -10.593 1.00 77.38 86 ASP A N 1
ATOM 653 C CA . ASP A 1 86 ? 10.620 0.636 -10.063 1.00 77.38 86 ASP A CA 1
ATOM 654 C C . ASP A 1 86 ? 10.663 2.142 -9.741 1.00 77.38 86 ASP A C 1
ATOM 656 O O . ASP A 1 86 ? 9.937 2.919 -10.368 1.00 77.38 86 ASP A O 1
ATOM 660 N N . THR A 1 87 ? 11.549 2.538 -8.821 1.00 70.50 87 THR A N 1
ATOM 661 C CA . THR A 1 87 ? 11.692 3.871 -8.176 1.00 70.50 87 THR A CA 1
ATOM 662 C C . THR A 1 87 ? 10.500 4.434 -7.402 1.00 70.50 87 THR A C 1
ATOM 664 O O . THR A 1 87 ? 9.370 4.497 -7.930 1.00 70.50 87 THR A O 1
#

Sequence (87 aa):
EEKIPRPLIYSYRNAFSGFAAHLSETEAAAIAKKPGVVSVFPDPVFELHTTRSWDFLQVGVSEDVYHSSSSESSSSGADTIIGILDT

pLDDT: mean 78.23, std 17.84, range [42.25, 97.75]

Radius of gyration: 22.67 Å; chains: 1; bounding box: 46×47×55 Å

Organism: NCBI:txid210225

Foldseek 3Di:
DDPDDDQWDAADDDPDGDTDGDDDPVRQVVVCPDPPNPDGDDDDDDDAPDPCPCVVVVVDPDPVVVPPPPDDDPCPQPPHDDDDDDD

Secondary structure (DSSP, 8-state):
------SEEEEE-SSSSEEEE---HHHHHHHTTSTT-------PPPPPS-S-HHHHTT----GGGGTTT-S--S-SSTT--------

InterPro domains:
  IPR010259 Peptidase S8 propeptide/proteinase inhibitor I9 [PF05922] (8-49)
  IPR036852 Peptidase S8/S53 domain superfamily [SSF52743] (12-87)
  IPR037045 Peptidase S8 propeptide/proteinase inhibitor I9 superfamily [G3DSA:3.30.70.80] (1-49)
  IPR045051 Subtilisin-like protease [PTHR10795] (8-87)